Protein AF-A0A5N7JRQ5-F1 (afdb_monomer)

Foldseek 3Di:
DDDFDQAQQWTWDADPQGIFTAAPVRDGPDDNDNDSVVVRVCSNVDADPVGTSPPDDPPDD

Organism: NCBI:txid2607908

Mean predicted aligned error: 8.54 Å

pLDDT: mean 75.42, std 16.05, range [40.16, 91.56]

Radius of gyration: 11.82 Å; Cα contacts (8 Å, |Δi|>4): 93; chains: 1; bounding box: 27×16×38 Å

Structure (mmCIF, N/CA/C/O backbone):
data_AF-A0A5N7JRQ5-F1
#
_entry.id   AF-A0A5N7JRQ5-F1
#
loop_
_atom_site.group_PDB
_atom_site.id
_atom_site.type_symbol
_atom_site.label_atom_id
_atom_site.label_alt_id
_atom_site.label_comp_id
_atom_site.label_asym_id
_atom_site.label_entity_id
_atom_site.label_seq_id
_atom_site.pdbx_PDB_ins_code
_atom_site.Cartn_x
_atom_site.Cartn_y
_atom_site.Cartn_z
_atom_site.occupancy
_atom_site.B_iso_or_equiv
_atom_site.auth_seq_id
_atom_site.auth_comp_id
_atom_site.auth_asym_id
_atom_site.auth_atom_id
_atom_site.pdbx_PDB_model_num
ATOM 1 N N . MET A 1 1 ? -13.523 9.419 3.515 1.00 50.28 1 MET A N 1
ATOM 2 C CA . MET A 1 1 ? -12.852 8.745 2.388 1.00 50.28 1 MET A CA 1
ATOM 3 C C . MET A 1 1 ? -11.501 9.420 2.242 1.00 50.28 1 MET A C 1
ATOM 5 O O . MET A 1 1 ? -11.497 10.584 1.867 1.00 50.28 1 MET A O 1
ATOM 9 N N . SER A 1 2 ? -10.401 8.785 2.647 1.00 55.06 2 SER A N 1
ATOM 10 C CA . SER A 1 2 ? -9.074 9.359 2.394 1.00 55.06 2 SER A CA 1
ATOM 11 C C . SER A 1 2 ? -8.757 9.247 0.907 1.00 55.06 2 SER A C 1
ATOM 13 O O . SER A 1 2 ? -9.025 8.215 0.288 1.00 55.06 2 SER A O 1
ATOM 15 N N . GLU A 1 3 ? -8.246 10.323 0.324 1.00 67.50 3 GLU A N 1
ATOM 16 C CA . GLU A 1 3 ? -7.878 10.353 -1.086 1.00 67.50 3 GLU A CA 1
ATOM 17 C C . GLU A 1 3 ? -6.686 9.417 -1.334 1.00 67.50 3 GLU A C 1
ATOM 19 O O . GLU A 1 3 ? -5.759 9.369 -0.521 1.00 67.50 3 GLU A O 1
ATOM 24 N N . PRO A 1 4 ? -6.690 8.644 -2.431 1.00 68.31 4 PRO A N 1
ATOM 25 C CA . PRO A 1 4 ? -5.578 7.765 -2.741 1.00 68.31 4 PRO A CA 1
ATOM 26 C C . PRO A 1 4 ? -4.320 8.599 -3.014 1.00 68.31 4 PRO A C 1
ATOM 28 O O . PRO A 1 4 ? -4.324 9.498 -3.858 1.00 68.31 4 PRO A O 1
ATOM 31 N N . LYS A 1 5 ? -3.236 8.306 -2.292 1.00 7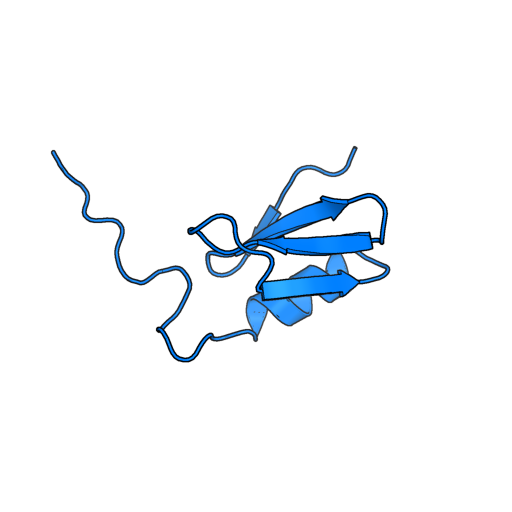8.75 5 LYS A N 1
ATOM 32 C CA . LYS A 1 5 ? -2.008 9.107 -2.314 1.00 78.75 5 LYS A CA 1
ATOM 33 C C . LYS A 1 5 ? -0.919 8.400 -3.105 1.00 78.75 5 LYS A C 1
ATOM 35 O O . LYS A 1 5 ? -0.585 7.253 -2.828 1.00 78.75 5 LYS A O 1
ATOM 40 N N . GLY A 1 6 ? -0.357 9.089 -4.094 1.00 80.31 6 GLY A N 1
ATOM 41 C CA . GLY A 1 6 ? 0.797 8.599 -4.843 1.00 80.31 6 GLY A CA 1
ATOM 42 C C . GLY A 1 6 ? 2.093 8.880 -4.086 1.00 80.31 6 GLY A C 1
ATOM 43 O O . GLY A 1 6 ? 2.417 10.044 -3.864 1.00 80.31 6 GLY A O 1
ATOM 44 N N . VAL A 1 7 ? 2.842 7.844 -3.711 1.00 81.31 7 VAL A N 1
ATOM 45 C CA . VAL A 1 7 ? 4.130 7.958 -3.011 1.00 81.31 7 VAL A CA 1
ATOM 46 C C . VAL A 1 7 ? 5.154 7.077 -3.709 1.00 81.31 7 VAL A C 1
ATOM 48 O O . VAL A 1 7 ? 4.933 5.883 -3.880 1.00 81.31 7 VAL A O 1
ATOM 51 N N . ASN A 1 8 ? 6.266 7.674 -4.144 1.00 79.12 8 ASN A N 1
ATOM 52 C CA . ASN A 1 8 ? 7.386 6.967 -4.778 1.00 79.12 8 ASN A CA 1
ATOM 53 C C . ASN A 1 8 ? 7.006 6.104 -6.012 1.00 79.12 8 ASN A C 1
ATOM 55 O O . ASN A 1 8 ? 7.680 5.133 -6.346 1.00 79.12 8 ASN A O 1
ATOM 59 N N . GLY A 1 9 ? 5.911 6.459 -6.697 1.00 78.38 9 GLY A N 1
ATOM 60 C CA . GLY A 1 9 ? 5.361 5.708 -7.836 1.00 78.38 9 GLY A CA 1
ATOM 61 C C . GLY A 1 9 ? 4.330 4.635 -7.460 1.00 78.38 9 GLY A C 1
ATOM 62 O O . GLY A 1 9 ? 3.718 4.050 -8.350 1.00 78.38 9 GLY A O 1
ATOM 63 N N . TYR A 1 10 ? 4.086 4.420 -6.168 1.00 85.12 10 TYR A N 1
ATOM 64 C CA . TYR A 1 10 ? 3.040 3.538 -5.659 1.00 85.12 10 TYR A CA 1
ATOM 65 C C . TYR A 1 10 ? 1.787 4.330 -5.302 1.00 85.12 10 TYR A C 1
ATOM 67 O O . TYR A 1 10 ? 1.849 5.469 -4.842 1.00 85.12 10 TYR A O 1
ATOM 75 N N . LEU A 1 11 ? 0.634 3.710 -5.499 1.00 87.88 11 LEU A N 1
ATOM 76 C CA . LEU A 1 11 ? -0.660 4.228 -5.102 1.00 87.88 11 LEU A CA 1
ATOM 77 C C . LEU A 1 11 ? -1.033 3.642 -3.740 1.00 87.88 11 LEU A C 1
ATOM 79 O O . LEU A 1 11 ? -1.231 2.437 -3.602 1.00 87.88 11 LEU A O 1
ATOM 83 N N . ILE A 1 12 ? -1.158 4.507 -2.743 1.00 89.38 12 ILE A N 1
ATOM 84 C CA . ILE A 1 12 ? -1.609 4.151 -1.403 1.00 89.38 12 ILE A CA 1
ATOM 85 C C . ILE A 1 12 ? -3.122 4.307 -1.356 1.00 89.38 12 ILE A C 1
ATOM 87 O O . ILE A 1 12 ? -3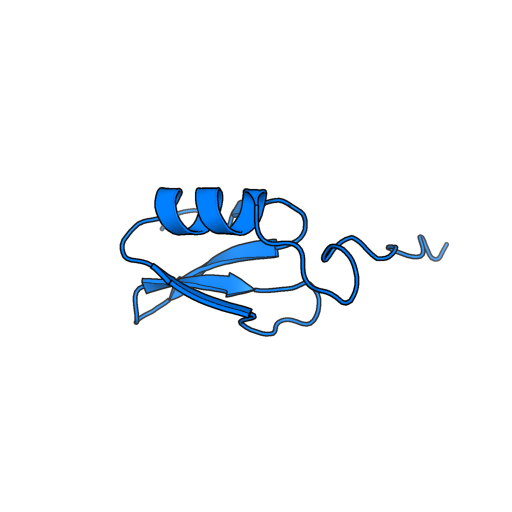.654 5.391 -1.595 1.00 89.38 12 ILE A O 1
ATOM 91 N N . THR A 1 13 ? -3.824 3.219 -1.057 1.00 88.50 13 THR A N 1
ATOM 92 C CA . THR A 1 13 ? -5.289 3.197 -1.020 1.00 88.50 13 THR A CA 1
ATOM 93 C C . THR A 1 13 ? -5.803 2.379 0.158 1.00 88.50 13 THR A C 1
ATOM 95 O O . THR A 1 13 ? -5.213 1.361 0.527 1.00 88.50 13 THR A O 1
ATOM 98 N N . GLN A 1 14 ? -6.904 2.828 0.762 1.00 88.00 14 GLN A N 1
ATOM 99 C CA . GLN A 1 14 ? -7.569 2.114 1.846 1.00 88.00 14 GLN A CA 1
ATOM 100 C C . GLN A 1 14 ? -8.529 1.065 1.269 1.00 88.00 14 GLN A C 1
ATOM 102 O O . GLN A 1 14 ? -9.410 1.382 0.471 1.00 88.00 14 GLN A O 1
ATOM 107 N N . ARG A 1 15 ? -8.359 -0.190 1.685 1.00 86.38 15 ARG A N 1
ATOM 108 C CA . ARG A 1 15 ? -9.230 -1.332 1.378 1.00 86.38 15 ARG A CA 1
ATOM 109 C C . ARG A 1 15 ? -9.842 -1.901 2.662 1.00 86.38 15 ARG A C 1
ATOM 111 O O . ARG A 1 15 ? -9.598 -1.388 3.752 1.00 86.38 15 ARG A O 1
ATOM 118 N N . ALA A 1 16 ? -10.649 -2.954 2.520 1.00 85.38 16 ALA A N 1
ATOM 119 C CA . ALA A 1 16 ? -11.365 -3.593 3.625 1.00 85.38 16 ALA A CA 1
ATOM 120 C C . ALA A 1 16 ? -10.436 -4.093 4.751 1.00 85.38 16 ALA A C 1
ATOM 122 O O . ALA A 1 16 ? -10.775 -3.938 5.919 1.00 85.38 16 ALA A O 1
ATOM 123 N N . ASP A 1 17 ? -9.258 -4.618 4.403 1.00 84.31 17 ASP A N 1
ATOM 124 C CA . ASP A 1 17 ? -8.271 -5.148 5.357 1.00 84.31 17 ASP A CA 1
ATOM 125 C C . ASP A 1 17 ? -7.283 -4.097 5.900 1.00 84.31 17 ASP A C 1
ATOM 127 O O . ASP A 1 17 ? -6.469 -4.396 6.771 1.00 84.31 17 ASP A O 1
ATOM 131 N N . GLY A 1 18 ? -7.331 -2.857 5.406 1.00 90.06 18 GLY A N 1
ATOM 132 C CA . GLY A 1 18 ? -6.404 -1.791 5.788 1.00 90.06 18 GLY A CA 1
ATOM 133 C C . GLY A 1 18 ? -5.842 -1.046 4.585 1.00 90.06 18 GLY A C 1
ATOM 134 O O . GLY A 1 18 ? -6.442 -1.002 3.514 1.00 90.06 18 GLY A O 1
ATOM 135 N N . TRP A 1 19 ? -4.689 -0.413 4.754 1.00 91.56 19 TRP A N 1
ATOM 136 C CA . TRP A 1 19 ? -4.023 0.331 3.689 1.00 91.56 19 TRP A CA 1
ATOM 137 C C . TRP A 1 19 ? -3.143 -0.582 2.838 1.00 91.56 19 TRP A C 1
ATOM 139 O O . TRP A 1 19 ? -2.447 -1.448 3.366 1.00 91.56 19 TRP A O 1
ATOM 149 N N . HIS A 1 20 ? -3.173 -0.375 1.523 1.00 90.19 20 HIS A N 1
ATOM 150 C CA . HIS A 1 20 ? -2.417 -1.140 0.533 1.00 90.19 20 HIS A CA 1
ATOM 151 C C . HIS A 1 20 ? -1.587 -0.220 -0.361 1.00 90.19 20 HIS A C 1
ATOM 153 O O . HIS A 1 20 ? -2.051 0.848 -0.761 1.00 90.19 20 HIS A O 1
ATOM 159 N N . LEU A 1 21 ? -0.381 -0.677 -0.692 1.00 89.69 21 LEU A N 1
ATOM 160 C CA . LEU A 1 21 ? 0.488 -0.138 -1.730 1.00 89.69 21 LEU A CA 1
ATOM 161 C C . LEU A 1 21 ? 0.234 -0.905 -3.015 1.00 89.69 21 LEU A C 1
ATOM 163 O O . LEU A 1 21 ? 0.491 -2.106 -3.108 1.00 89.69 21 LEU A O 1
ATOM 167 N N . ILE A 1 22 ? -0.242 -0.179 -4.008 1.00 86.81 22 ILE A N 1
A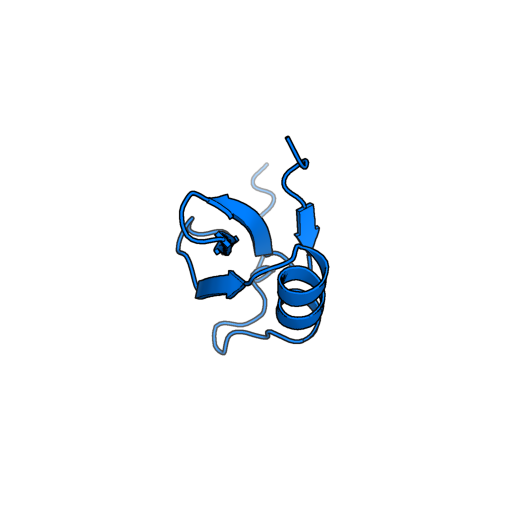TOM 168 C CA . ILE A 1 22 ? -0.507 -0.681 -5.342 1.00 86.81 22 ILE A CA 1
ATOM 169 C C . ILE A 1 22 ? 0.585 -0.138 -6.265 1.00 86.81 22 ILE A C 1
ATOM 171 O O . ILE A 1 22 ? 0.855 1.063 -6.268 1.00 86.81 22 ILE A O 1
ATOM 175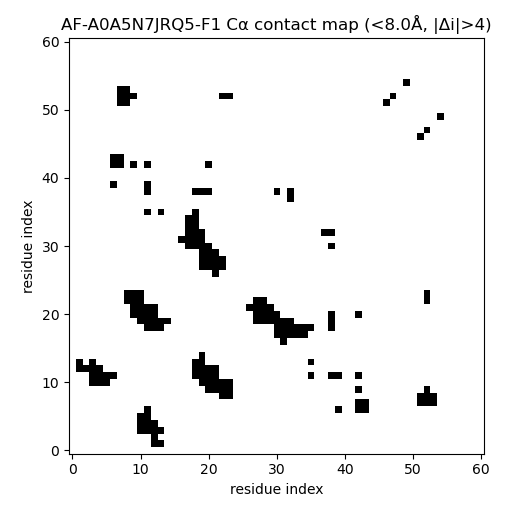 N N . ASN A 1 23 ? 1.240 -0.999 -7.036 1.00 85.06 23 ASN A N 1
ATOM 176 C CA . ASN A 1 23 ? 2.207 -0.562 -8.043 1.00 85.06 23 ASN A CA 1
ATOM 177 C C . ASN A 1 23 ? 1.498 -0.031 -9.309 1.00 85.06 23 ASN A C 1
ATOM 179 O O . ASN A 1 23 ? 0.273 -0.065 -9.428 1.00 85.06 23 ASN A O 1
ATOM 183 N N . PHE A 1 24 ? 2.265 0.440 -10.295 1.00 76.00 24 PHE A N 1
ATOM 184 C CA . PHE A 1 24 ? 1.701 0.913 -11.566 1.00 76.00 24 PHE A CA 1
ATOM 185 C C . PHE A 1 24 ? 0.989 -0.185 -12.383 1.00 76.00 24 PHE A C 1
ATOM 187 O O . 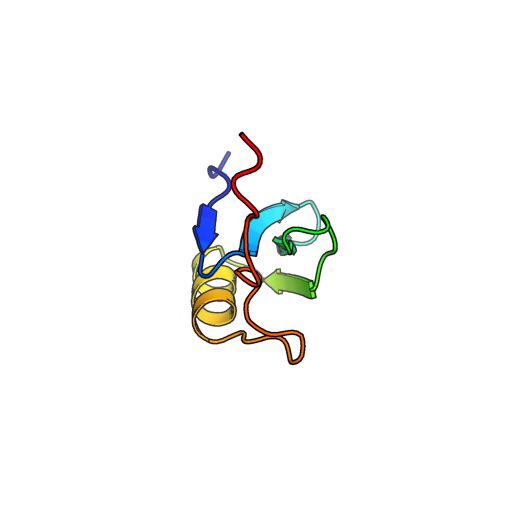PHE A 1 24 ? 0.097 0.127 -13.169 1.00 76.00 24 PHE A O 1
ATOM 194 N N . HIS A 1 25 ? 1.341 -1.461 -12.189 1.00 78.25 25 HIS A N 1
ATOM 195 C CA . HIS A 1 25 ? 0.632 -2.586 -12.809 1.00 78.25 25 HIS A CA 1
ATOM 196 C C . HIS A 1 25 ? -0.756 -2.835 -12.196 1.00 78.25 25 HIS A C 1
ATOM 198 O O . HIS A 1 25 ? -1.573 -3.522 -12.803 1.00 78.25 25 HIS A O 1
ATOM 204 N N . GLY A 1 26 ? -1.056 -2.237 -11.039 1.00 79.38 26 GLY A N 1
ATOM 205 C CA . GLY A 1 26 ? -2.293 -2.485 -10.304 1.00 79.38 26 GLY A CA 1
ATOM 206 C C . GLY A 1 26 ? -2.184 -3.627 -9.291 1.00 79.38 26 GLY A C 1
ATOM 207 O O . GLY A 1 26 ? -3.185 -3.958 -8.652 1.00 79.38 26 GLY A O 1
ATOM 208 N N . ASP A 1 27 ? -0.991 -4.191 -9.101 1.00 82.94 27 ASP A N 1
ATOM 209 C CA . ASP A 1 27 ? -0.730 -5.243 -8.125 1.00 82.94 27 ASP A CA 1
ATOM 210 C C . ASP A 1 27 ? -0.473 -4.663 -6.735 1.00 82.94 27 ASP A C 1
ATOM 212 O O . ASP A 1 27 ? 0.259 -3.683 -6.561 1.00 82.94 27 ASP A O 1
ATOM 216 N N . SER A 1 28 ? -1.052 -5.312 -5.724 1.00 86.00 28 SER A N 1
ATOM 217 C CA . SER A 1 28 ? -0.748 -5.036 -4.321 1.00 86.00 28 SER A CA 1
ATOM 218 C C . SER A 1 28 ? 0.624 -5.607 -3.980 1.00 86.00 28 SER A C 1
ATOM 220 O O . SER A 1 28 ? 0.754 -6.810 -3.772 1.00 86.00 28 SER A O 1
ATOM 222 N N . VAL A 1 29 ? 1.633 -4.745 -3.896 1.00 84.31 29 VAL A N 1
ATOM 223 C CA . VAL A 1 29 ? 3.004 -5.144 -3.529 1.00 84.31 29 VAL A CA 1
ATOM 224 C C . VAL A 1 29 ? 3.207 -5.188 -2.017 1.00 84.31 29 VAL A C 1
ATOM 226 O O . VAL A 1 29 ? 4.019 -5.959 -1.517 1.00 84.31 29 VAL A O 1
ATOM 229 N N . ALA A 1 30 ? 2.434 -4.395 -1.273 1.00 85.25 30 ALA A N 1
ATOM 230 C CA . ALA A 1 30 ? 2.393 -4.434 0.183 1.00 85.25 30 ALA A CA 1
ATOM 231 C C . ALA A 1 30 ? 1.008 -4.003 0.682 1.00 85.25 30 ALA A C 1
ATOM 233 O O . ALA A 1 30 ? 0.295 -3.266 0.001 1.00 85.25 30 ALA A O 1
ATOM 234 N N . GLY A 1 31 ? 0.597 -4.437 1.871 1.00 85.38 31 GLY A N 1
ATOM 235 C CA . GLY A 1 31 ? -0.691 -4.028 2.428 1.00 85.38 31 GLY A CA 1
ATOM 236 C C . GLY A 1 31 ? -0.935 -4.485 3.856 1.00 85.38 31 GLY A C 1
ATOM 237 O O . GLY A 1 31 ? -0.010 -4.944 4.519 1.00 85.38 31 GLY A O 1
ATOM 238 N N . ALA A 1 32 ? -2.190 -4.345 4.299 1.00 85.62 32 ALA A N 1
ATOM 239 C CA . ALA A 1 32 ? -2.632 -4.550 5.681 1.00 85.62 32 ALA A CA 1
ATOM 240 C C . ALA A 1 32 ? -2.038 -3.550 6.696 1.00 85.62 32 ALA A C 1
ATOM 242 O O . ALA A 1 32 ? -1.902 -3.858 7.880 1.00 85.62 32 ALA A O 1
ATOM 243 N N . PHE A 1 33 ? -1.702 -2.327 6.265 1.00 89.56 33 PHE A N 1
ATOM 244 C CA . PHE A 1 33 ? -1.268 -1.303 7.219 1.00 89.56 33 PHE A CA 1
ATOM 245 C C . PHE A 1 33 ? -2.468 -0.712 7.962 1.00 89.56 33 PHE A C 1
ATOM 247 O O . PHE A 1 33 ? -3.506 -0.412 7.368 1.00 89.56 33 PHE A O 1
ATOM 254 N N . ALA A 1 34 ? -2.307 -0.493 9.267 1.00 87.44 34 ALA A N 1
ATOM 255 C CA . ALA A 1 34 ? -3.362 0.066 10.110 1.00 87.44 34 ALA A CA 1
ATOM 256 C C . ALA A 1 34 ? -3.644 1.550 9.806 1.00 87.44 34 ALA A C 1
ATOM 258 O O . ALA A 1 34 ? -4.770 2.018 9.968 1.00 87.44 34 ALA A O 1
ATOM 259 N N . THR A 1 35 ? -2.632 2.302 9.359 1.00 88.69 35 THR A N 1
ATOM 260 C CA . THR A 1 35 ? -2.728 3.747 9.106 1.00 88.69 35 THR A CA 1
ATOM 261 C C . THR A 1 35 ? -2.079 4.142 7.784 1.00 88.69 35 THR A C 1
ATOM 263 O O . THR A 1 35 ? -1.143 3.491 7.316 1.00 88.69 35 THR A O 1
ATOM 266 N N . GLU A 1 36 ? -2.546 5.256 7.209 1.00 88.19 36 GLU A N 1
ATOM 267 C CA . GLU A 1 36 ? -1.982 5.829 5.981 1.00 88.19 36 GLU A CA 1
ATOM 268 C C . GLU A 1 36 ? -0.485 6.104 6.144 1.00 88.19 36 GLU A C 1
ATOM 270 O O . GLU A 1 36 ? 0.304 5.727 5.289 1.00 88.19 36 GLU A O 1
ATOM 275 N N . SER A 1 37 ? -0.074 6.696 7.269 1.00 89.0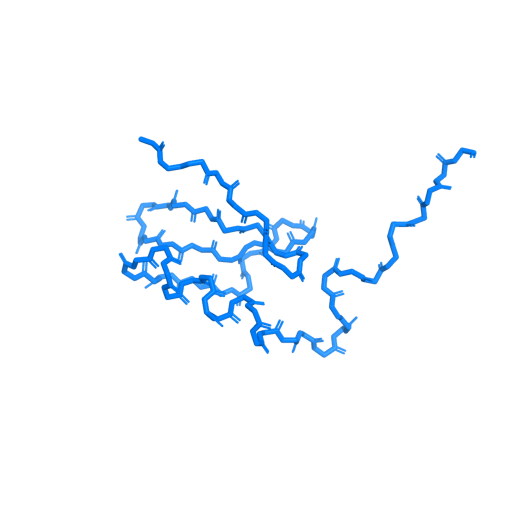6 37 SER A N 1
ATOM 276 C CA . SER A 1 37 ? 1.325 7.058 7.511 1.00 89.06 37 SER A CA 1
ATOM 277 C C . SER A 1 37 ? 2.269 5.856 7.510 1.00 89.06 37 SER A C 1
ATOM 279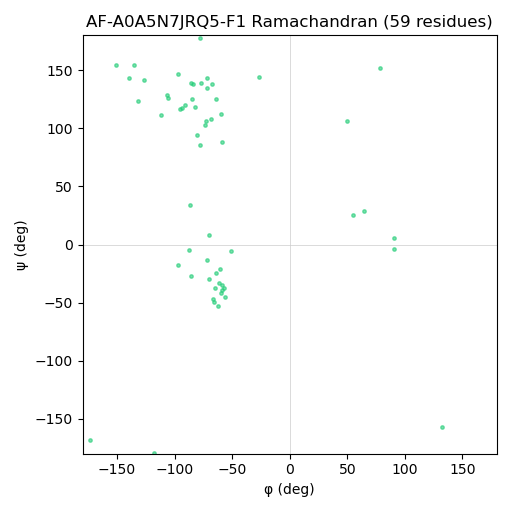 O O . SER A 1 37 ? 3.405 5.997 7.071 1.00 89.06 37 SER A O 1
ATOM 281 N N . GLN A 1 38 ? 1.820 4.679 7.965 1.00 89.88 38 GLN A N 1
ATOM 282 C CA . GLN A 1 38 ? 2.619 3.452 7.859 1.00 89.88 38 GLN A CA 1
ATOM 283 C C . GLN A 1 38 ? 2.802 3.041 6.401 1.00 89.88 38 GLN A C 1
ATOM 285 O O . GLN A 1 38 ? 3.923 2.774 5.981 1.00 89.88 38 GLN A O 1
ATOM 290 N N . ALA A 1 39 ? 1.721 3.050 5.620 1.00 89.00 39 ALA A N 1
ATOM 291 C CA . ALA A 1 39 ? 1.795 2.778 4.192 1.00 89.00 39 ALA A CA 1
ATOM 292 C C . ALA A 1 39 ? 2.703 3.797 3.476 1.00 89.00 39 ALA A C 1
ATOM 294 O O . ALA A 1 39 ? 3.529 3.406 2.660 1.00 89.00 39 ALA A O 1
ATOM 295 N N . VAL A 1 40 ? 2.615 5.086 3.821 1.00 88.19 40 VAL A N 1
ATOM 296 C CA . VAL A 1 40 ? 3.462 6.152 3.256 1.00 88.19 40 VAL A CA 1
ATOM 297 C C . VAL A 1 40 ? 4.929 5.913 3.582 1.00 88.19 40 VAL A C 1
ATOM 299 O O . VAL A 1 40 ? 5.731 5.843 2.659 1.00 88.19 40 VAL A O 1
ATOM 302 N N . ALA A 1 41 ? 5.270 5.713 4.857 1.00 88.94 41 ALA A N 1
ATOM 303 C CA . ALA A 1 41 ? 6.649 5.482 5.274 1.00 88.94 41 ALA A CA 1
ATOM 304 C C . ALA A 1 41 ? 7.252 4.253 4.582 1.00 88.94 41 ALA A C 1
ATOM 306 O O . ALA A 1 41 ? 8.403 4.289 4.156 1.00 88.94 41 ALA A O 1
ATOM 307 N N . VAL A 1 42 ? 6.461 3.183 4.421 1.00 87.38 42 VAL A N 1
ATOM 308 C CA . VAL A 1 42 ? 6.880 2.008 3.654 1.00 87.38 42 VAL A CA 1
ATOM 309 C C . VAL A 1 42 ? 7.051 2.370 2.185 1.00 87.38 42 VAL A C 1
ATOM 311 O O . VAL A 1 42 ? 8.110 2.101 1.650 1.00 87.38 42 VAL A O 1
ATOM 314 N N . ALA A 1 43 ? 6.094 3.034 1.536 1.00 85.88 43 ALA A N 1
ATOM 315 C CA . ALA A 1 43 ? 6.200 3.415 0.123 1.00 85.88 43 ALA A CA 1
ATOM 316 C C . ALA A 1 43 ? 7.416 4.309 -0.174 1.00 85.88 43 ALA A C 1
ATOM 318 O O . ALA A 1 43 ? 8.023 4.182 -1.236 1.00 85.88 43 ALA A O 1
ATOM 319 N N . GLU A 1 44 ? 7.788 5.193 0.755 1.00 85.06 44 GLU A N 1
ATOM 320 C CA . GLU A 1 44 ? 8.958 6.069 0.626 1.00 85.06 44 GLU A CA 1
ATOM 321 C C . GLU A 1 44 ? 10.279 5.292 0.587 1.00 85.06 44 GLU A C 1
ATOM 323 O O . GLU A 1 44 ? 11.168 5.656 -0.181 1.00 85.06 44 GLU A O 1
ATOM 328 N N . VAL A 1 45 ? 10.405 4.212 1.367 1.00 84.50 45 VAL A N 1
ATOM 329 C CA . VAL A 1 45 ? 11.623 3.377 1.411 1.00 84.50 45 VAL A CA 1
ATOM 330 C C . VAL A 1 45 ? 11.539 2.133 0.528 1.00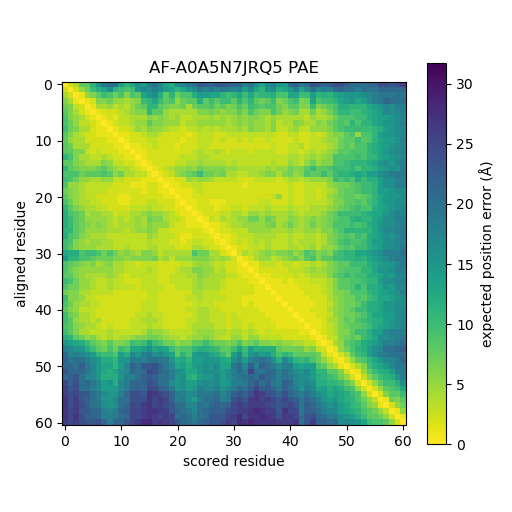 84.50 45 VAL A C 1
ATOM 332 O O . VAL A 1 45 ? 12.562 1.522 0.225 1.00 84.50 45 VAL A O 1
ATOM 335 N N . PHE A 1 46 ? 10.331 1.738 0.129 1.00 80.62 46 PHE A N 1
ATOM 336 C CA . PHE A 1 46 ? 10.084 0.536 -0.647 1.00 80.62 46 PHE A CA 1
ATOM 337 C C . PHE A 1 46 ? 10.570 0.748 -2.078 1.00 80.62 46 PHE A C 1
ATOM 339 O O . PHE A 1 46 ? 9.968 1.462 -2.884 1.00 80.62 46 PHE A O 1
ATOM 346 N N . VAL A 1 47 ? 11.691 0.107 -2.379 1.00 68.75 47 VAL A N 1
ATOM 347 C CA . VAL A 1 47 ? 12.281 0.023 -3.708 1.00 68.75 47 VAL A CA 1
ATOM 348 C C . VAL A 1 47 ? 12.158 -1.430 -4.138 1.00 68.75 47 VAL A C 1
ATOM 350 O O . VAL A 1 47 ? 12.784 -2.305 -3.547 1.00 68.75 47 VAL A O 1
ATOM 353 N N . ASP A 1 48 ? 11.311 -1.680 -5.133 1.00 66.38 48 ASP A N 1
ATOM 354 C CA . ASP A 1 48 ? 11.207 -2.993 -5.759 1.00 66.38 48 ASP A CA 1
ATOM 355 C C . ASP A 1 48 ? 12.454 -3.249 -6.623 1.00 66.38 48 ASP A C 1
ATOM 357 O O . ASP A 1 48 ? 12.986 -2.327 -7.253 1.00 66.38 48 ASP A O 1
ATOM 361 N N . GLU A 1 49 ? 12.932 -4.495 -6.643 1.00 55.72 49 GLU A N 1
ATOM 362 C CA . GLU A 1 49 ? 14.112 -4.910 -7.416 1.00 55.72 49 GLU A CA 1
ATOM 363 C C . GLU A 1 49 ? 13.931 -4.689 -8.930 1.00 55.72 49 GLU A C 1
ATOM 365 O O . GLU A 1 49 ? 14.917 -4.517 -9.646 1.00 55.72 49 GLU A O 1
ATOM 370 N N . ALA A 1 50 ? 12.688 -4.581 -9.424 1.00 53.84 50 ALA A N 1
ATOM 371 C CA . ALA A 1 50 ? 12.382 -4.188 -10.803 1.00 53.84 50 ALA A CA 1
ATOM 372 C C . ALA A 1 50 ? 12.677 -2.701 -11.112 1.00 53.84 50 ALA A C 1
ATOM 374 O O . ALA A 1 50 ? 12.354 -2.200 -12.196 1.00 53.84 50 ALA A O 1
ATOM 375 N N . GLY A 1 51 ? 13.317 -1.991 -10.180 1.00 47.88 51 GLY A N 1
ATOM 376 C CA . GLY A 1 51 ? 13.433 -0.547 -10.188 1.00 47.88 51 GLY A CA 1
ATOM 377 C C . GLY A 1 51 ? 12.128 0.056 -9.695 1.00 47.88 51 GLY A C 1
ATOM 378 O O . GLY A 1 51 ? 11.064 -0.543 -9.828 1.00 47.88 51 GLY A O 1
ATOM 379 N N . HIS A 1 52 ? 12.217 1.247 -9.100 1.00 51.31 52 HIS A N 1
ATOM 380 C CA . HIS A 1 52 ? 11.072 2.079 -8.730 1.00 51.31 52 HIS A CA 1
ATOM 381 C C . HIS A 1 52 ? 9.849 1.817 -9.629 1.00 51.31 52 HIS A C 1
ATOM 383 O O . HIS A 1 52 ? 9.998 1.731 -10.848 1.00 51.31 52 HIS A O 1
ATOM 389 N N . ALA A 1 53 ? 8.628 1.876 -9.087 1.00 52.41 53 ALA A N 1
ATOM 390 C CA . ALA A 1 53 ? 7.404 1.991 -9.898 1.00 52.41 53 ALA A CA 1
ATOM 391 C C . ALA A 1 53 ? 7.455 3.145 -10.947 1.00 52.41 53 ALA A C 1
ATOM 393 O O . ALA A 1 53 ? 6.584 3.277 -11.803 1.00 52.41 53 ALA A O 1
ATOM 394 N N . SER A 1 54 ? 8.520 3.948 -10.907 1.00 49.94 54 SER A N 1
ATOM 395 C CA . SER A 1 54 ? 9.059 4.849 -11.921 1.00 49.94 54 SER A CA 1
ATOM 396 C C . SER A 1 54 ? 10.043 4.215 -12.936 1.00 49.94 54 SER A C 1
ATOM 398 O O . SER A 1 54 ? 10.947 4.918 -13.385 1.00 49.94 54 SER A O 1
ATOM 400 N N . SER A 1 55 ? 9.930 2.953 -13.365 1.00 47.59 55 SER A N 1
ATOM 401 C CA . SER A 1 55 ? 10.624 2.534 -14.596 1.00 47.59 55 SER A CA 1
ATOM 402 C C . SER A 1 55 ? 9.819 3.029 -15.796 1.00 47.59 55 SER A C 1
ATOM 404 O O . SER A 1 55 ? 8.931 2.359 -16.309 1.00 47.59 55 SER A O 1
ATOM 406 N N . ALA A 1 56 ? 10.103 4.285 -16.152 1.00 49.69 56 ALA A N 1
ATOM 407 C CA . ALA A 1 56 ? 9.714 4.991 -17.364 1.00 49.69 56 ALA A CA 1
ATOM 408 C C . ALA A 1 56 ? 8.222 4.927 -17.735 1.00 49.69 56 ALA A C 1
ATOM 410 O O . ALA A 1 56 ? 7.751 4.000 -18.378 1.00 49.69 56 ALA A O 1
ATOM 411 N N . ARG A 1 57 ? 7.503 6.038 -17.536 1.00 48.03 57 ARG A N 1
ATOM 412 C CA . ARG A 1 57 ? 6.475 6.428 -18.514 1.00 48.03 57 ARG A CA 1
ATOM 413 C C . ARG A 1 57 ? 7.213 6.619 -19.851 1.00 48.03 57 ARG A C 1
ATOM 415 O O . ARG A 1 57 ? 7.940 7.613 -19.954 1.00 48.03 57 ARG A O 1
ATOM 422 N N . PRO A 1 58 ? 7.031 5.796 -20.905 1.00 45.47 58 PRO A N 1
ATOM 423 C CA . PRO A 1 58 ? 7.264 6.323 -22.231 1.00 45.47 58 PRO A CA 1
ATOM 424 C C . PRO A 1 58 ? 6.141 7.340 -22.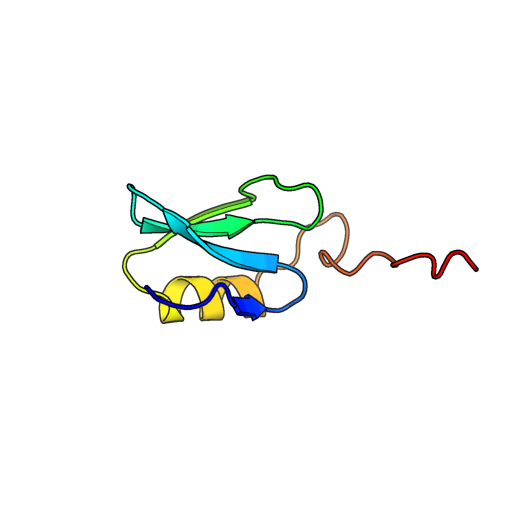430 1.00 45.47 58 PRO A C 1
ATOM 426 O O . PRO A 1 58 ? 4.968 6.979 -22.548 1.00 45.47 58 PRO A O 1
ATOM 429 N N . LYS A 1 59 ? 6.475 8.634 -22.407 1.00 43.41 59 LYS A N 1
ATOM 430 C CA . LYS A 1 59 ? 5.624 9.658 -23.017 1.00 43.41 59 LYS A CA 1
ATOM 431 C C . LYS A 1 59 ? 5.504 9.283 -24.493 1.00 43.41 59 LYS A C 1
ATOM 433 O O . LYS A 1 59 ? 6.318 9.685 -25.311 1.00 43.41 59 LYS A O 1
ATOM 438 N N . LYS A 1 60 ? 4.525 8.447 -24.827 1.00 47.28 60 LYS A N 1
ATOM 439 C CA . LYS A 1 60 ? 4.132 8.209 -26.206 1.00 47.28 60 LYS A CA 1
ATOM 440 C C . LYS A 1 60 ? 3.231 9.373 -26.591 1.00 47.28 60 LYS A C 1
ATOM 442 O O . LYS A 1 60 ? 2.048 9.345 -26.268 1.00 47.28 60 LYS A O 1
ATOM 447 N N . LYS A 1 61 ? 3.826 10.402 -27.190 1.00 40.16 61 LYS A N 1
ATOM 448 C CA . LYS A 1 61 ? 3.287 11.173 -28.315 1.00 40.16 61 LYS A CA 1
ATOM 449 C C . LYS A 1 61 ? 4.394 12.025 -28.913 1.00 40.16 61 LYS A C 1
ATOM 451 O O . LYS A 1 61 ? 5.028 12.766 -28.134 1.00 40.16 61 LYS A O 1
#

Nearest PDB structures (foldseek):
  6xj9-assembly1_B  TM=5.619E-01  e=2.853E+00  Pseudoalteromonas fuliginea

Secondary structure (DSSP, 8-state):
-PPPEEETTEEEEEETTEEEEE-TTS-EEEEEESSHHHHHHHHHH---TT--TTS------

Sequence (61 aa):
MSEPKGVNGYLITQRADGWHLINFHGDSVAGAFATESQAVAVAEVFVDEAGHASSARPKKK

Solvent-accessible surface area (backbone atoms only — not comparable to full-atom values): 3746 Å² total; per-residue (Å²): 133,85,76,71,44,79,37,69,47,25,41,36,40,80,53,97,79,27,22,29,35,21,40,76,89,68,48,74,80,46,63,64,25,92,42,68,68,57,46,48,57,44,34,69,70,60,67,52,93,85,46,43,59,67,68,64,83,77,81,85,123